Protein AF-A0A059WRP3-F1 (afdb_monomer_lite)

Radius of gyration: 29.15 Å; chains: 1; bounding box: 61×59×88 Å

pLDDT: mean 81.6, std 20.91, range [37.94, 98.69]

Foldseek 3Di:
DPDDDDDDDDDDDDDDDDDDDPPPPPPPPPPPPPPPVPPPPCPVPPPPPPPPCPVDDPPDDPDPVPDDPDDDDDPVLDQDDDDLQFLLQLRQLHQVVPPHRSAPDDQDAPVVVVVDDPVVVNSGGPQSVVCVVVVHRVSPSSVVSNVRRDNPDDRPDGNNVVSRVCSRPDDDDD

Sequence (174 aa):
MEKLLKTMKPSLLMCLIACSPAATIFLIACGPSGLQKSKDNKTALAPAVKGHITMMEPSYKTKFEDLPLEGAVEPSKRLWSGDFWPMNKGNINRRWNISEDGFNSISPTKEELLLLTNEEVSRLAPSEKYDLLMGQYNYPLKKEVESRANPMAVNWEGIGNGWAAASINHDEPT

Secondary structure (DSSP, 8-state):
------------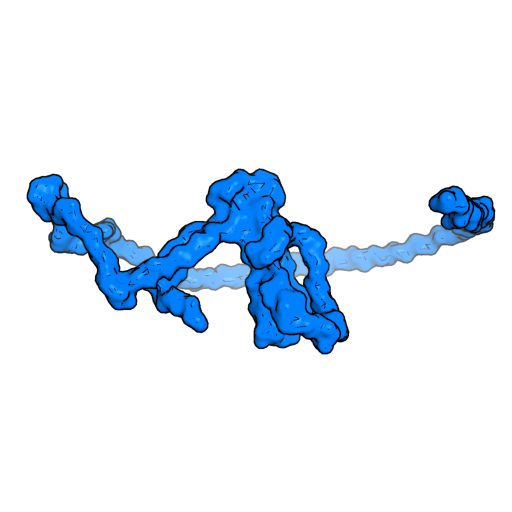-------------------------------------------S-TT---SGGGS-S-----GGGPPPP-----GGGTGGGS-TTTT--SSSPPPPPHHHHTT--HHHHHTS-HHHHHHHHTT-TT-HHHHHHHHH--TTS-TT-SSHHHHHHHHHHSPPP-

Structure (mmCIF, N/CA/C/O backbone):
data_AF-A0A059WRP3-F1
#
_entry.id   AF-A0A059WRP3-F1
#
loop_
_atom_site.group_PDB
_atom_site.id
_atom_site.type_symbol
_atom_site.label_atom_id
_atom_site.label_alt_id
_atom_site.label_comp_id
_atom_site.label_asym_id
_atom_site.label_entity_id
_atom_site.label_seq_id
_atom_site.pdbx_PDB_ins_code
_atom_site.Cartn_x
_atom_site.Cartn_y
_atom_site.Cartn_z
_atom_site.occupancy
_atom_site.B_iso_or_equiv
_atom_site.auth_seq_id
_atom_site.auth_comp_id
_atom_site.auth_asym_id
_atom_site.auth_atom_id
_atom_site.pdbx_PDB_model_num
ATOM 1 N N . MET A 1 1 ? -29.899 35.556 18.858 1.00 46.94 1 MET A N 1
ATOM 2 C CA . MET A 1 1 ? -29.754 34.256 19.549 1.00 46.94 1 MET A CA 1
ATOM 3 C C . MET A 1 1 ? -28.261 34.021 19.798 1.00 46.94 1 MET A C 1
ATOM 5 O O . MET A 1 1 ? -27.667 33.195 19.136 1.00 46.94 1 MET A O 1
ATOM 9 N N . GLU A 1 2 ? -27.483 34.794 20.552 1.00 45.88 2 GLU A N 1
ATOM 10 C CA . GLU A 1 2 ? -27.613 35.360 21.901 1.00 45.88 2 GLU A CA 1
ATOM 11 C C . GLU A 1 2 ? -28.342 34.486 22.926 1.00 45.88 2 GLU A C 1
ATOM 13 O O . GLU A 1 2 ? -29.558 34.332 22.854 1.00 45.88 2 GLU A O 1
ATOM 18 N N . LYS A 1 3 ? -27.549 34.038 23.915 1.00 49.81 3 LYS A N 1
ATOM 19 C CA . LYS A 1 3 ? -27.859 33.283 25.143 1.00 49.81 3 LYS A CA 1
ATOM 20 C C . LYS A 1 3 ? -27.894 31.758 24.998 1.00 49.81 3 LYS A C 1
ATOM 22 O O . LYS A 1 3 ? -28.949 31.208 24.730 1.00 49.81 3 LYS A O 1
ATOM 27 N N . LEU A 1 4 ? -26.760 31.102 25.300 1.00 47.00 4 LEU A N 1
ATOM 28 C CA . LEU A 1 4 ? -26.676 29.875 26.127 1.00 47.00 4 LEU A CA 1
ATOM 29 C C . LEU A 1 4 ? -25.218 29.384 26.298 1.00 47.00 4 LEU A C 1
ATOM 31 O O . LEU A 1 4 ? -24.850 28.293 25.892 1.00 47.00 4 LEU A O 1
ATOM 35 N N . LEU A 1 5 ? -24.376 30.187 26.951 1.00 43.34 5 LEU A N 1
ATOM 36 C CA . LEU A 1 5 ? -23.144 29.696 27.584 1.00 43.34 5 LEU A CA 1
ATOM 37 C C . LEU A 1 5 ? -23.051 30.332 28.969 1.00 43.34 5 LEU A C 1
ATOM 39 O O . LEU A 1 5 ? -22.463 31.390 29.178 1.00 43.34 5 LEU A O 1
ATOM 43 N N . LYS A 1 6 ? -23.748 29.700 29.915 1.00 52.97 6 LYS A N 1
ATOM 44 C CA . LYS A 1 6 ? -23.651 29.982 31.343 1.00 52.97 6 LYS A CA 1
ATOM 45 C C . LYS A 1 6 ? -22.909 28.827 32.014 1.00 52.97 6 LYS A C 1
ATOM 47 O O . LYS A 1 6 ? -23.396 27.706 32.053 1.00 52.97 6 LYS A O 1
ATOM 52 N N . THR A 1 7 ? -21.771 29.194 32.601 1.00 45.47 7 THR A N 1
ATOM 53 C CA . THR A 1 7 ? -21.291 28.760 33.923 1.00 45.47 7 THR A CA 1
ATOM 54 C C . THR A 1 7 ? -20.838 27.306 34.099 1.00 45.47 7 THR A C 1
ATOM 56 O O . THR A 1 7 ? -21.595 26.475 34.588 1.00 45.47 7 THR A O 1
ATOM 59 N N . MET A 1 8 ? -19.538 27.059 33.900 1.00 37.94 8 MET A N 1
ATOM 60 C CA . MET A 1 8 ? -18.789 26.098 34.721 1.00 37.94 8 MET A CA 1
ATOM 61 C C . MET A 1 8 ? -17.907 26.875 35.704 1.00 37.94 8 MET A C 1
ATOM 63 O O . MET A 1 8 ? -17.096 27.709 35.307 1.00 37.94 8 MET A O 1
ATOM 67 N N . LYS A 1 9 ? -18.127 26.642 37.002 1.00 49.09 9 LYS A N 1
ATOM 68 C CA . LYS A 1 9 ? -17.337 27.197 38.107 1.00 49.09 9 LYS A CA 1
ATOM 69 C C . LYS A 1 9 ? -16.044 26.390 38.301 1.00 49.09 9 LYS A C 1
ATOM 71 O O . LYS A 1 9 ? -16.122 25.163 38.315 1.00 49.09 9 LYS A O 1
ATOM 76 N N . PRO A 1 10 ? -14.907 27.046 38.580 1.00 64.25 10 PRO A N 1
ATOM 77 C CA . PRO A 1 10 ? -13.725 26.418 39.149 1.00 64.25 10 PRO A CA 1
ATOM 78 C C . PRO A 1 10 ? -13.839 26.459 40.679 1.00 64.25 10 PRO A C 1
ATOM 80 O O . PRO A 1 10 ? -13.998 27.529 41.265 1.00 64.25 10 PRO A O 1
ATOM 83 N N . SER A 1 11 ? -13.804 25.302 41.338 1.00 52.28 11 SER A N 1
ATOM 84 C CA . SER A 1 11 ? -13.819 25.238 42.804 1.00 52.28 11 SER A CA 1
ATOM 85 C C . SER A 1 11 ? -12.823 24.200 43.304 1.00 52.28 11 SER A C 1
ATOM 87 O O . SER A 1 1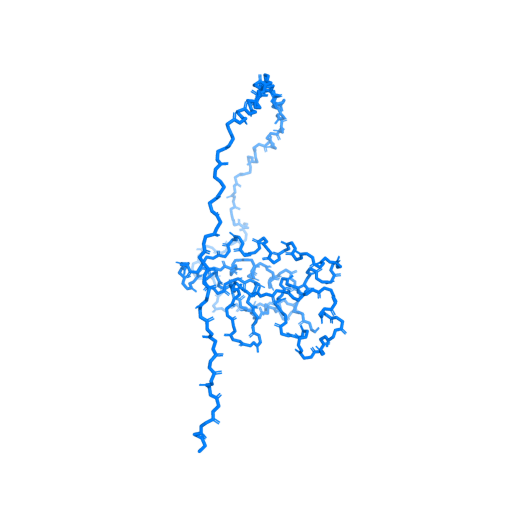1 ? -13.014 23.014 43.081 1.00 52.28 11 SER A O 1
ATOM 89 N N . LEU A 1 12 ? -11.824 24.731 44.009 1.00 49.19 12 LEU A N 1
ATOM 90 C CA . LEU A 1 12 ? -11.034 24.170 45.105 1.00 49.19 12 LEU A CA 1
ATOM 91 C C . LEU A 1 12 ? -10.229 22.879 44.853 1.00 49.19 12 LEU A C 1
ATOM 93 O O . LEU A 1 12 ? -10.773 21.822 44.578 1.00 49.19 12 LEU A O 1
ATOM 97 N N . LEU A 1 13 ? -8.893 22.923 44.869 1.00 45.31 13 LEU A N 1
ATOM 98 C CA . LEU A 1 13 ? -7.992 23.306 45.974 1.00 45.31 13 LEU A CA 1
ATOM 99 C C . LEU A 1 13 ? -7.927 22.226 47.069 1.00 45.31 13 LEU A C 1
ATOM 101 O O . LEU A 1 13 ? -8.894 21.984 47.779 1.00 45.31 13 LEU A O 1
ATOM 105 N N . MET A 1 14 ? -6.707 21.706 47.234 1.00 48.16 14 MET A N 1
ATOM 106 C CA . MET A 1 14 ? -6.165 21.013 48.406 1.00 48.16 14 MET A CA 1
ATOM 107 C C . MET A 1 14 ? -6.697 19.613 48.741 1.00 48.16 14 MET A C 1
ATOM 109 O O . MET A 1 14 ? -7.658 19.437 49.480 1.00 48.16 14 MET A O 1
ATOM 113 N N . CYS A 1 15 ? -5.882 18.613 48.399 1.00 42.91 15 CYS A N 1
ATOM 114 C CA . CYS A 1 15 ? -5.534 17.592 49.382 1.00 42.91 15 CYS A CA 1
ATOM 115 C C . CYS A 1 15 ? -4.018 17.358 49.356 1.00 42.91 15 CYS A C 1
ATOM 117 O O . CYS A 1 15 ? -3.474 16.670 48.496 1.00 42.91 15 CYS A O 1
ATOM 119 N N . LEU A 1 16 ? -3.348 18.024 50.297 1.00 45.84 16 LEU A N 1
ATOM 120 C CA . LEU A 1 16 ? -2.030 17.681 50.812 1.00 45.84 16 LEU A CA 1
ATOM 121 C C . LEU A 1 16 ? -2.142 16.340 51.552 1.00 45.84 16 LEU A C 1
ATOM 123 O O . LEU A 1 16 ? -2.780 16.280 52.598 1.00 45.84 16 LEU A O 1
ATOM 127 N N . ILE A 1 17 ? -1.489 15.297 51.044 1.00 55.53 17 ILE A N 1
ATOM 128 C CA . ILE A 1 17 ? -1.074 14.119 51.823 1.00 55.53 17 ILE A CA 1
ATOM 129 C C . ILE A 1 17 ? 0.379 13.872 51.392 1.00 55.53 17 ILE A C 1
ATOM 131 O O . ILE A 1 17 ? 0.637 13.408 50.289 1.00 55.53 17 ILE A O 1
ATOM 135 N N . ALA A 1 18 ? 1.366 14.488 52.042 1.00 44.56 18 ALA A N 1
ATOM 136 C CA . ALA A 1 18 ? 1.971 14.036 53.295 1.00 44.56 18 ALA A CA 1
ATOM 137 C C . ALA A 1 18 ? 2.471 12.580 53.221 1.00 44.56 18 ALA A C 1
ATOM 139 O O . ALA A 1 18 ? 1.767 11.639 53.557 1.00 44.56 18 ALA A O 1
ATOM 140 N N . CYS A 1 19 ? 3.725 12.453 52.783 1.00 43.84 19 CYS A N 1
ATOM 141 C CA . CYS A 1 19 ? 4.775 11.678 53.444 1.00 43.84 19 CYS A CA 1
ATOM 142 C C . CYS A 1 19 ? 4.423 10.250 53.914 1.00 43.84 19 CYS A C 1
ATOM 144 O O . CYS A 1 19 ? 3.900 10.049 55.007 1.00 43.84 19 CYS A O 1
ATOM 146 N N . SER A 1 20 ? 4.892 9.245 53.170 1.00 43.66 20 SER A N 1
ATOM 147 C CA . SER A 1 20 ? 5.445 8.050 53.812 1.00 43.66 20 SER A CA 1
ATOM 148 C C . SER A 1 20 ? 6.613 7.487 52.991 1.00 43.66 20 SER A C 1
ATOM 150 O O . SER A 1 20 ? 6.425 7.139 51.823 1.00 43.66 20 SER A O 1
ATOM 152 N N . PRO A 1 21 ? 7.830 7.422 53.561 1.00 53.97 21 PRO A N 1
ATOM 153 C CA . PRO A 1 21 ? 8.996 6.843 52.922 1.00 53.97 21 PRO A CA 1
ATOM 154 C C . PRO A 1 21 ? 9.034 5.348 53.245 1.00 53.97 21 PRO A C 1
ATOM 156 O O . PRO A 1 21 ? 9.684 4.915 54.190 1.00 53.97 21 PRO A O 1
ATOM 159 N N . ALA A 1 22 ? 8.338 4.540 52.454 1.00 51.72 22 ALA A N 1
ATOM 160 C CA . ALA A 1 22 ? 8.612 3.111 52.405 1.00 51.72 22 ALA A CA 1
ATOM 161 C C . ALA A 1 22 ? 9.398 2.847 51.126 1.00 51.72 22 ALA A C 1
ATOM 163 O O . ALA A 1 22 ? 8.850 2.527 50.074 1.00 51.72 22 ALA A O 1
ATOM 164 N N . ALA A 1 23 ? 10.709 3.052 51.238 1.00 53.16 23 ALA A N 1
ATOM 165 C CA . ALA A 1 23 ? 11.696 2.560 50.299 1.00 53.16 23 ALA A CA 1
ATOM 166 C C . ALA A 1 23 ? 11.584 1.029 50.229 1.00 53.16 23 ALA A C 1
ATOM 168 O O . ALA A 1 23 ? 12.287 0.299 50.926 1.00 53.16 23 ALA A O 1
ATOM 169 N N . THR A 1 24 ? 10.675 0.524 49.399 1.00 52.59 24 THR A N 1
ATOM 170 C CA . THR A 1 24 ? 10.724 -0.862 48.950 1.00 52.59 24 THR A CA 1
ATOM 171 C C . THR A 1 24 ? 11.844 -0.935 47.929 1.00 52.59 24 THR A C 1
ATOM 173 O O . THR A 1 24 ? 11.659 -0.713 46.735 1.00 52.59 24 THR A O 1
ATOM 176 N N . ILE A 1 25 ? 13.042 -1.189 48.448 1.00 55.19 25 ILE A N 1
ATOM 177 C CA . ILE A 1 25 ? 14.192 -1.660 47.691 1.00 55.19 25 ILE A CA 1
ATOM 178 C C . ILE A 1 25 ? 13.749 -2.975 47.043 1.00 55.19 25 ILE A C 1
ATOM 180 O O . ILE A 1 25 ? 13.839 -4.045 47.641 1.00 55.19 25 ILE A O 1
ATOM 184 N N . PHE A 1 26 ? 13.218 -2.896 45.824 1.00 45.44 26 PHE A N 1
ATOM 185 C CA . PHE A 1 26 ? 13.202 -4.046 44.940 1.00 45.44 26 PHE A CA 1
ATOM 186 C C . PHE A 1 26 ? 14.663 -4.299 44.592 1.00 45.44 26 PHE A C 1
ATOM 188 O O . PHE A 1 26 ? 15.265 -3.596 43.780 1.00 45.44 26 PHE A O 1
ATOM 195 N N . LEU A 1 27 ? 15.247 -5.276 45.283 1.00 47.56 27 LEU A N 1
ATOM 196 C CA . LEU A 1 27 ? 16.456 -5.950 44.851 1.00 47.56 27 LEU A CA 1
ATOM 197 C C . LEU A 1 27 ? 16.153 -6.521 43.466 1.00 47.56 27 LEU A C 1
ATOM 199 O O . LEU A 1 27 ? 15.639 -7.630 43.327 1.00 47.56 27 LEU A O 1
ATOM 203 N N . ILE A 1 28 ? 16.443 -5.731 42.434 1.00 52.50 28 ILE A N 1
ATOM 204 C CA . ILE A 1 28 ? 16.686 -6.244 41.098 1.00 52.50 28 ILE A CA 1
ATOM 205 C C . ILE A 1 28 ? 17.923 -7.110 41.272 1.00 52.50 28 ILE A C 1
ATOM 207 O O . ILE A 1 28 ? 19.056 -6.632 41.303 1.00 52.50 28 ILE A O 1
ATOM 211 N N . ALA A 1 29 ? 17.680 -8.398 41.494 1.00 50.62 29 ALA A N 1
ATOM 212 C CA . ALA A 1 29 ? 18.687 -9.409 41.326 1.00 50.62 29 ALA A CA 1
ATOM 213 C C . ALA A 1 29 ? 19.240 -9.217 39.911 1.00 50.62 29 ALA A C 1
ATOM 215 O O . ALA A 1 29 ? 18.560 -9.501 38.924 1.00 50.62 29 ALA A O 1
ATOM 216 N N . CYS A 1 30 ? 20.477 -8.725 39.820 1.00 53.34 30 CYS A N 1
ATOM 217 C CA . CYS A 1 30 ? 21.368 -9.059 38.722 1.00 53.34 30 CYS A CA 1
ATOM 218 C C . CYS A 1 30 ? 21.526 -10.581 38.749 1.00 53.34 30 CYS A C 1
ATOM 220 O O . CYS A 1 30 ? 22.499 -11.119 39.274 1.00 53.34 30 CYS A O 1
ATOM 222 N N . GLY A 1 31 ? 20.516 -11.286 38.236 1.00 53.88 31 GLY A N 1
ATOM 223 C CA . GLY A 1 31 ? 20.689 -12.652 37.794 1.00 53.88 31 GLY A CA 1
ATOM 224 C C . GLY A 1 31 ? 21.850 -12.631 36.807 1.00 53.88 31 GLY A C 1
ATOM 225 O O . GLY A 1 31 ? 21.932 -11.691 36.008 1.00 53.88 31 GLY A O 1
ATOM 226 N N . PRO A 1 32 ? 22.782 -13.594 36.885 1.00 58.12 32 PRO A N 1
ATOM 227 C CA . PRO A 1 32 ? 23.865 -13.661 35.928 1.00 58.12 32 PRO A CA 1
ATOM 228 C C . PRO A 1 32 ? 23.217 -13.629 34.554 1.00 58.12 32 PRO A C 1
ATOM 230 O O . PRO A 1 32 ? 22.374 -14.471 34.238 1.00 58.12 32 PRO A O 1
ATOM 233 N N . SER A 1 33 ? 23.568 -12.610 33.775 1.00 57.19 33 SER A N 1
ATOM 234 C CA . SER A 1 33 ? 23.337 -12.571 32.348 1.00 57.19 33 SER A CA 1
ATOM 235 C C . SER A 1 33 ? 24.032 -13.801 31.795 1.00 57.19 33 SER A C 1
ATOM 237 O O . SER A 1 33 ? 25.219 -13.786 31.463 1.00 57.19 33 SER A O 1
ATOM 239 N N . GLY A 1 34 ? 23.286 -14.903 31.787 1.00 50.09 34 GLY A N 1
ATOM 240 C CA . GLY A 1 34 ? 23.551 -16.064 30.987 1.00 50.09 34 GLY A CA 1
ATOM 241 C C . GLY A 1 34 ? 23.489 -15.554 29.569 1.00 50.09 34 GLY A C 1
ATOM 242 O O . GLY A 1 34 ? 22.442 -15.589 28.932 1.00 50.09 34 GLY A O 1
ATOM 243 N N . LEU A 1 35 ? 24.630 -15.050 29.102 1.00 48.22 35 LEU A N 1
ATOM 244 C CA . LEU A 1 35 ? 25.079 -15.220 27.742 1.00 48.22 35 LEU A CA 1
ATOM 245 C C . LEU A 1 35 ? 24.888 -16.707 27.460 1.00 48.22 35 LEU A C 1
ATOM 247 O O . LEU A 1 35 ? 25.793 -17.523 27.645 1.00 48.22 35 LEU A O 1
ATOM 251 N N . GLN A 1 36 ? 23.672 -17.078 27.056 1.00 50.12 36 GLN A N 1
ATOM 252 C CA . GLN A 1 36 ? 23.504 -18.192 26.162 1.00 50.12 36 GLN A CA 1
ATOM 253 C C . GLN A 1 36 ? 24.419 -17.812 25.017 1.00 50.12 36 GLN A C 1
ATOM 255 O O . GLN A 1 36 ? 24.125 -16.907 24.239 1.00 50.12 36 GLN A O 1
ATOM 260 N N . LYS A 1 37 ? 25.601 -18.433 25.005 1.00 48.75 37 LYS A N 1
ATOM 261 C CA . LYS A 1 37 ? 26.387 -18.569 23.800 1.00 48.75 37 LYS A CA 1
ATOM 262 C C . LYS A 1 37 ? 25.382 -19.124 22.812 1.00 48.75 37 LYS A C 1
ATOM 264 O O . LYS A 1 37 ? 25.043 -20.306 22.890 1.00 48.75 37 LYS A O 1
ATOM 269 N N . SER A 1 38 ? 24.824 -18.234 21.991 1.00 50.28 38 SER A N 1
ATOM 270 C CA . SER A 1 38 ? 24.206 -18.595 20.735 1.00 50.28 38 SER A CA 1
ATOM 271 C C . SER A 1 38 ? 25.208 -19.567 20.163 1.00 50.28 38 SER A C 1
ATOM 273 O O . SER A 1 38 ? 26.344 -19.179 19.889 1.00 50.28 38 SER A O 1
ATOM 275 N N . LYS A 1 39 ? 24.861 -20.859 20.160 1.00 53.84 39 LYS A N 1
ATOM 276 C CA . LYS A 1 39 ? 25.627 -21.816 19.385 1.00 53.84 39 LYS A CA 1
ATOM 277 C C . LYS A 1 39 ? 25.664 -21.154 18.035 1.00 53.84 39 LYS A C 1
ATOM 279 O O . LYS A 1 39 ? 24.597 -20.884 17.486 1.00 53.84 39 LYS A O 1
ATOM 284 N N . ASP A 1 40 ? 26.862 -20.795 17.598 1.00 52.81 40 ASP A N 1
ATOM 285 C CA . ASP A 1 40 ? 27.109 -20.405 16.236 1.00 52.81 40 ASP A CA 1
ATOM 286 C C . ASP A 1 40 ? 26.536 -21.557 15.421 1.00 52.81 40 ASP A C 1
ATOM 288 O O . ASP A 1 40 ? 27.182 -22.586 15.204 1.00 52.81 40 ASP A O 1
ATOM 292 N N . ASN A 1 41 ? 25.268 -21.424 15.031 1.00 54.09 41 ASN A N 1
ATOM 293 C CA . ASN A 1 41 ? 24.759 -22.057 13.855 1.00 54.09 41 ASN A CA 1
ATOM 294 C C . ASN A 1 41 ? 25.650 -21.411 12.809 1.00 54.09 41 ASN A C 1
ATOM 296 O O . ASN A 1 41 ? 25.355 -20.354 12.257 1.00 54.09 41 ASN A O 1
ATOM 300 N N . LYS A 1 42 ? 26.780 -22.078 12.563 1.00 52.47 42 LYS A N 1
ATOM 301 C CA . LYS A 1 42 ? 27.300 -22.301 11.233 1.00 52.47 42 LYS A CA 1
ATOM 302 C C . LYS A 1 42 ? 26.131 -22.885 10.446 1.00 52.47 42 LYS A C 1
ATOM 304 O O . LYS A 1 42 ? 26.112 -24.066 10.121 1.00 52.47 42 LYS A O 1
ATOM 309 N N . THR A 1 43 ? 25.127 -22.047 10.182 1.00 53.22 43 THR A N 1
ATOM 310 C CA . THR A 1 43 ? 24.391 -22.042 8.943 1.00 53.22 43 THR A CA 1
ATOM 311 C C . THR A 1 43 ? 25.515 -22.136 7.952 1.00 53.22 43 THR A C 1
ATOM 313 O O . THR A 1 43 ? 26.320 -21.206 7.843 1.00 53.22 43 THR A O 1
ATOM 316 N N . ALA A 1 44 ? 25.704 -23.343 7.422 1.00 54.69 44 ALA A N 1
ATOM 317 C CA . ALA A 1 44 ? 26.618 -23.571 6.338 1.00 54.69 44 ALA A CA 1
ATOM 318 C C . ALA A 1 44 ? 26.324 -22.423 5.384 1.00 54.69 44 ALA A C 1
ATOM 320 O O . ALA A 1 44 ? 25.197 -22.327 4.890 1.00 54.69 44 ALA A O 1
ATOM 321 N N . LEU A 1 45 ? 27.269 -21.480 5.260 1.00 53.81 45 LEU A N 1
ATOM 322 C CA . LEU A 1 45 ? 27.224 -20.537 4.163 1.00 53.81 45 LEU A CA 1
ATOM 323 C C . LEU A 1 45 ? 27.032 -21.457 2.976 1.00 53.81 45 LEU A C 1
ATOM 325 O O . LEU A 1 45 ? 27.891 -22.313 2.729 1.00 53.81 45 LEU A O 1
ATOM 329 N N . ALA A 1 46 ? 25.853 -21.367 2.355 1.00 60.94 46 ALA A N 1
ATOM 330 C CA . ALA A 1 46 ? 25.582 -22.079 1.130 1.00 60.94 46 ALA A CA 1
ATOM 331 C C . ALA A 1 46 ? 26.838 -21.892 0.272 1.00 60.94 46 ALA A C 1
ATOM 333 O O . ALA A 1 46 ? 27.358 -20.766 0.245 1.00 60.94 46 ALA A O 1
ATOM 334 N N . PRO A 1 47 ? 27.406 -22.984 -0.274 1.00 63.03 47 PRO A N 1
ATOM 335 C CA . PRO A 1 47 ? 28.694 -22.944 -0.947 1.00 63.03 47 PRO A CA 1
ATOM 336 C C . PRO A 1 47 ? 28.702 -21.716 -1.837 1.00 63.03 47 PRO A C 1
ATOM 338 O O . PRO A 1 47 ? 27.767 -21.551 -2.621 1.00 63.03 47 PRO A O 1
ATOM 341 N N . ALA A 1 48 ? 29.680 -20.827 -1.611 1.00 54.09 48 ALA A N 1
ATOM 342 C CA . ALA A 1 48 ? 29.809 -19.581 -2.348 1.00 54.09 48 ALA A CA 1
ATOM 343 C C . ALA A 1 48 ? 29.526 -19.911 -3.807 1.00 54.09 48 ALA A C 1
ATOM 345 O O . ALA A 1 48 ? 30.246 -20.732 -4.384 1.00 54.09 48 ALA A O 1
ATOM 346 N N . VAL A 1 49 ? 28.414 -19.390 -4.335 1.00 60.94 49 VAL A N 1
ATOM 347 C CA . VAL A 1 49 ? 27.986 -19.671 -5.699 1.00 60.94 49 VAL A CA 1
ATOM 348 C C . VAL A 1 49 ? 29.085 -19.095 -6.570 1.00 60.94 49 VAL A C 1
ATOM 350 O O . VAL A 1 49 ? 29.106 -17.916 -6.896 1.00 60.94 49 VAL A O 1
ATOM 353 N N . LYS A 1 50 ? 30.061 -19.938 -6.907 1.00 54.12 50 LYS A N 1
ATOM 354 C CA . LYS A 1 50 ? 31.183 -19.643 -7.793 1.00 54.12 50 LYS A CA 1
ATOM 355 C C . LYS A 1 50 ? 30.697 -19.708 -9.242 1.00 54.12 50 LYS A C 1
ATOM 357 O O . LYS A 1 50 ? 31.418 -20.141 -10.131 1.00 54.12 50 LYS A O 1
ATOM 362 N N . GLY A 1 51 ? 29.440 -19.323 -9.455 1.00 55.44 51 GLY A N 1
ATOM 363 C CA . GLY A 1 51 ? 28.908 -18.971 -10.748 1.00 55.44 51 GLY A CA 1
ATOM 364 C C . GLY A 1 51 ? 29.375 -17.555 -11.004 1.00 55.44 51 GLY A C 1
ATOM 365 O O . GLY A 1 51 ? 28.975 -16.626 -10.308 1.00 55.44 51 GLY A O 1
ATOM 366 N N . HIS A 1 52 ? 30.270 -17.401 -11.970 1.00 53.91 52 HIS A N 1
ATOM 367 C CA . HIS A 1 52 ? 30.459 -16.122 -12.628 1.00 53.91 52 HIS A CA 1
ATOM 368 C C . HIS A 1 52 ? 29.054 -15.650 -13.013 1.00 53.91 52 HIS A C 1
ATOM 370 O O . HIS A 1 52 ? 28.378 -16.349 -13.766 1.00 53.91 52 HIS A O 1
ATOM 376 N N . ILE A 1 53 ? 28.563 -14.561 -12.414 1.00 55.81 53 ILE A N 1
ATOM 377 C CA . ILE A 1 53 ? 27.276 -13.996 -12.803 1.00 55.81 53 ILE A CA 1
ATOM 378 C C . ILE A 1 53 ? 27.506 -13.415 -14.201 1.00 55.81 53 ILE A C 1
ATOM 380 O O . ILE A 1 53 ? 27.782 -12.230 -14.361 1.00 55.81 53 ILE A O 1
ATOM 384 N N . THR A 1 54 ? 27.464 -14.256 -15.232 1.00 58.91 54 THR A N 1
ATOM 385 C CA . THR A 1 54 ? 27.203 -13.813 -16.595 1.00 58.91 54 THR A CA 1
ATOM 386 C C . THR A 1 54 ? 25.770 -13.310 -16.558 1.00 58.91 54 THR A C 1
ATOM 388 O O . THR A 1 54 ? 24.832 -14.062 -16.788 1.00 58.91 54 THR A O 1
ATOM 391 N N . MET A 1 55 ? 25.606 -12.049 -16.144 1.00 59.84 55 MET A N 1
ATOM 392 C CA . MET A 1 55 ? 24.327 -11.364 -15.909 1.00 59.84 55 MET A CA 1
ATOM 393 C C . MET A 1 55 ? 23.445 -11.263 -17.161 1.00 59.84 55 MET A C 1
ATOM 395 O O . MET A 1 55 ? 22.383 -10.652 -17.112 1.00 59.84 55 MET A O 1
ATOM 399 N N . MET A 1 56 ? 23.872 -11.828 -18.287 1.00 72.38 56 MET A N 1
ATOM 400 C CA . MET A 1 56 ? 23.159 -11.778 -19.548 1.00 72.38 56 MET A CA 1
ATOM 401 C C . MET A 1 56 ? 23.190 -13.163 -20.187 1.00 72.38 56 MET A C 1
ATOM 403 O O . MET A 1 56 ? 24.249 -13.786 -20.286 1.00 72.38 56 MET A O 1
ATOM 407 N N . GLU A 1 57 ? 22.012 -13.629 -20.600 1.00 80.62 57 GLU A N 1
ATOM 408 C CA . GLU A 1 57 ? 21.844 -14.796 -21.466 1.00 80.62 57 GLU A CA 1
ATOM 409 C C . GLU A 1 57 ? 22.829 -14.712 -22.647 1.00 80.62 57 GLU A C 1
ATOM 411 O O . GLU A 1 57 ? 22.992 -13.628 -23.217 1.00 80.62 57 GLU A O 1
ATOM 416 N N . PRO A 1 58 ? 23.468 -15.818 -23.074 1.00 82.38 58 PRO A N 1
ATOM 417 C CA . PRO A 1 58 ? 24.385 -15.810 -24.219 1.00 82.38 58 PRO A CA 1
ATOM 418 C C . PRO A 1 58 ? 23.771 -15.246 -25.511 1.00 82.38 58 PRO A C 1
ATOM 420 O O . PRO A 1 58 ? 24.494 -14.825 -26.410 1.00 82.38 58 PRO A O 1
ATOM 423 N N . SER A 1 59 ? 22.440 -15.231 -25.613 1.00 84.00 59 SER A N 1
ATOM 424 C CA . SER A 1 59 ? 21.685 -14.665 -26.732 1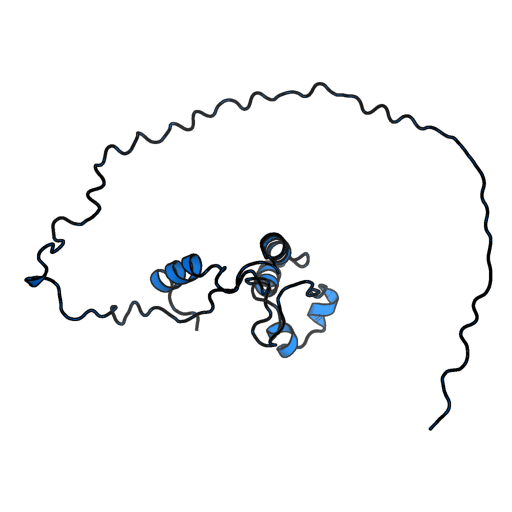.00 84.00 59 SER A CA 1
ATOM 425 C C . SER A 1 59 ? 21.500 -13.143 -26.676 1.00 84.00 59 SER A C 1
ATOM 427 O O . SER A 1 59 ? 20.875 -12.583 -27.580 1.00 84.00 59 SER A O 1
ATOM 429 N N . TYR A 1 60 ? 21.997 -12.464 -25.640 1.00 88.50 60 TYR A N 1
ATOM 430 C CA . TYR A 1 60 ? 21.846 -11.021 -25.487 1.00 88.50 60 TYR A CA 1
ATOM 431 C C . TYR A 1 60 ? 22.578 -10.264 -26.603 1.00 88.50 60 TYR A C 1
ATOM 433 O O . TYR A 1 60 ? 23.769 -10.469 -26.852 1.00 88.50 60 TYR A O 1
ATOM 441 N N . LYS A 1 61 ? 21.862 -9.374 -27.294 1.00 92.94 61 LYS A N 1
ATOM 442 C CA . LYS A 1 61 ? 22.419 -8.555 -28.375 1.00 92.94 61 LYS A CA 1
ATOM 443 C C . LYS A 1 61 ? 23.207 -7.391 -27.778 1.00 92.94 61 LYS A C 1
ATOM 445 O O . LYS A 1 61 ? 22.654 -6.565 -27.063 1.00 92.94 61 LYS A O 1
ATOM 450 N N . THR A 1 62 ? 24.506 -7.334 -28.061 1.00 91.69 62 THR A N 1
ATOM 451 C CA . THR A 1 62 ? 25.405 -6.281 -27.551 1.00 91.69 62 THR A CA 1
ATOM 452 C C . THR A 1 62 ? 25.702 -5.191 -28.575 1.00 91.69 62 THR A C 1
ATOM 454 O O . THR A 1 62 ? 26.140 -4.104 -28.202 1.00 91.69 62 THR A O 1
ATOM 457 N N . LYS A 1 63 ? 25.469 -5.458 -29.864 1.00 95.12 63 LYS A N 1
ATOM 458 C CA . LYS A 1 63 ? 25.625 -4.467 -30.926 1.00 95.12 63 LYS A CA 1
ATOM 459 C C . LYS A 1 63 ? 24.382 -3.593 -30.997 1.00 95.12 63 LYS A C 1
ATOM 461 O O . LYS A 1 63 ? 23.272 -4.109 -31.069 1.00 95.12 63 LYS A O 1
ATOM 466 N N . PHE A 1 64 ? 24.582 -2.278 -31.013 1.00 96.25 64 PHE A N 1
ATOM 467 C CA . PHE A 1 64 ? 23.493 -1.301 -31.065 1.00 96.25 64 PHE A CA 1
ATOM 468 C C . PHE A 1 64 ? 22.580 -1.501 -32.286 1.00 96.25 64 PHE A C 1
ATOM 470 O O . PHE A 1 64 ? 21.364 -1.427 -32.158 1.00 96.25 64 PHE A O 1
ATOM 477 N N . GLU A 1 65 ? 23.165 -1.828 -33.443 1.00 97.75 65 GLU A N 1
ATOM 478 C CA . GLU A 1 65 ? 22.451 -2.110 -34.699 1.00 97.75 65 GLU A CA 1
ATOM 479 C C . GLU A 1 65 ? 21.547 -3.355 -34.661 1.00 97.75 65 GLU A C 1
ATOM 481 O O . GLU A 1 65 ? 20.640 -3.464 -35.480 1.00 97.75 65 GLU A O 1
ATOM 486 N N . ASP A 1 66 ? 21.761 -4.261 -33.700 1.00 96.50 66 ASP A N 1
ATOM 487 C CA . ASP A 1 66 ? 20.978 -5.492 -33.536 1.00 96.50 66 ASP A CA 1
ATOM 488 C C . ASP A 1 66 ? 19.829 -5.342 -32.516 1.00 96.50 66 ASP A C 1
ATOM 490 O O . ASP A 1 66 ? 19.085 -6.301 -32.285 1.00 96.50 66 ASP A O 1
ATOM 494 N N . LEU A 1 67 ? 19.698 -4.188 -31.846 1.00 95.56 67 LEU A N 1
ATOM 495 C CA . LEU A 1 67 ? 18.652 -3.969 -30.844 1.00 95.56 67 LEU A CA 1
ATOM 496 C C . LEU A 1 67 ? 17.287 -3.745 -31.517 1.00 95.56 67 LEU A C 1
ATOM 498 O O . LEU A 1 67 ? 17.203 -3.020 -32.511 1.00 95.56 67 LEU A O 1
ATOM 502 N N . PRO A 1 68 ? 16.197 -4.321 -30.978 1.00 95.69 68 PRO A N 1
ATOM 503 C CA . PRO A 1 68 ? 14.865 -4.066 -31.507 1.00 95.69 68 PRO A CA 1
ATOM 504 C C . PRO A 1 68 ? 14.488 -2.592 -31.302 1.00 95.69 68 PRO A C 1
ATOM 506 O O . PRO A 1 68 ? 14.767 -2.004 -30.257 1.00 95.69 68 PRO A O 1
ATOM 509 N N . LEU A 1 69 ? 13.835 -1.997 -32.301 1.00 97.38 69 LEU A N 1
ATOM 510 C CA . LEU A 1 69 ? 13.386 -0.598 -32.252 1.00 97.38 69 LEU A CA 1
ATOM 511 C C . LEU A 1 69 ? 12.074 -0.414 -31.477 1.00 97.38 69 LEU A C 1
ATOM 513 O O . LEU A 1 69 ? 11.671 0.711 -31.194 1.00 97.38 69 LEU A O 1
ATOM 517 N N . GLU A 1 70 ? 11.417 -1.517 -31.131 1.00 97.19 70 GLU A N 1
ATOM 518 C CA . GLU A 1 70 ? 10.168 -1.550 -30.385 1.00 97.19 70 GLU A CA 1
ATOM 519 C C . GLU A 1 70 ? 10.141 -2.748 -29.435 1.00 97.19 70 GLU A C 1
ATOM 521 O O . GLU A 1 70 ? 10.819 -3.756 -29.639 1.00 97.19 70 GLU A O 1
ATOM 526 N N . GLY A 1 71 ? 9.349 -2.629 -28.377 1.00 92.38 71 GLY A N 1
ATOM 527 C CA . GLY A 1 71 ? 9.119 -3.691 -27.414 1.00 92.38 71 GLY A CA 1
ATOM 528 C C . GLY A 1 71 ? 7.713 -3.566 -26.857 1.00 92.38 71 GLY A C 1
ATOM 529 O O . GLY A 1 71 ? 7.232 -2.463 -26.599 1.00 92.38 71 GLY A O 1
ATOM 530 N N . ALA A 1 72 ? 7.055 -4.702 -26.677 1.00 92.94 72 ALA A N 1
ATOM 531 C CA . ALA A 1 72 ? 5.747 -4.778 -26.054 1.00 92.94 72 ALA A CA 1
ATOM 532 C C . ALA A 1 72 ? 5.781 -5.828 -24.947 1.00 92.94 72 ALA A C 1
ATOM 534 O O . ALA A 1 72 ? 6.504 -6.821 -25.031 1.00 92.94 72 ALA A O 1
ATOM 535 N N . VAL A 1 73 ? 4.988 -5.599 -23.905 1.00 90.44 73 VAL A N 1
ATOM 536 C CA . VAL A 1 73 ? 4.708 -6.632 -22.910 1.00 90.44 73 VAL A CA 1
ATOM 537 C C . VAL A 1 73 ? 3.655 -7.568 -23.495 1.00 90.44 73 VAL A C 1
ATOM 539 O O . VAL A 1 73 ? 2.699 -7.111 -24.123 1.00 90.44 73 VAL A O 1
ATOM 542 N N . GLU A 1 74 ? 3.832 -8.872 -23.289 1.00 90.44 74 GLU A N 1
ATOM 543 C CA . GLU A 1 74 ? 2.851 -9.888 -23.677 1.00 90.44 74 GLU A CA 1
ATOM 544 C C . GLU A 1 74 ? 1.441 -9.500 -23.189 1.00 90.44 74 GLU A C 1
ATOM 546 O O . GLU A 1 74 ? 1.285 -9.163 -22.011 1.00 90.44 74 GLU A O 1
ATOM 551 N N . PRO A 1 75 ? 0.388 -9.568 -24.030 1.00 86.25 75 PRO A N 1
ATOM 552 C CA . PRO A 1 75 ? -0.964 -9.167 -23.630 1.00 86.25 75 PRO A CA 1
ATOM 553 C C . PRO A 1 75 ? -1.521 -9.936 -22.426 1.00 86.25 75 PRO A C 1
ATOM 555 O O . PRO A 1 75 ? -2.385 -9.418 -21.724 1.00 86.25 75 PRO A O 1
ATOM 558 N N . SER A 1 76 ? -1.036 -11.157 -22.193 1.00 85.25 76 SER A N 1
ATOM 559 C CA . SER A 1 76 ? -1.375 -11.993 -21.037 1.00 85.25 76 SER A CA 1
ATOM 560 C C . SER A 1 76 ? -0.626 -11.616 -19.754 1.00 85.25 76 SER A C 1
ATOM 562 O O . SER A 1 76 ? -0.959 -12.131 -18.696 1.00 85.25 76 SER A O 1
ATOM 564 N N . LYS A 1 77 ? 0.372 -10.726 -19.829 1.00 84.00 77 LYS A N 1
ATOM 565 C CA . LYS A 1 77 ? 1.188 -10.242 -18.703 1.00 84.00 77 LYS A CA 1
ATOM 566 C C . LYS A 1 77 ? 1.030 -8.738 -18.506 1.00 84.00 77 LYS A C 1
ATOM 568 O O . LYS A 1 77 ? 2.010 -8.020 -18.304 1.00 84.00 77 LYS A O 1
ATOM 573 N N . ARG A 1 78 ? -0.196 -8.231 -18.640 1.00 85.50 78 ARG A N 1
ATOM 574 C CA . ARG A 1 78 ? -0.459 -6.805 -18.433 1.00 85.50 78 ARG A CA 1
ATOM 575 C C . ARG A 1 78 ? -0.092 -6.424 -17.006 1.00 85.50 78 ARG A C 1
ATOM 577 O O . ARG A 1 78 ? -0.684 -6.913 -16.053 1.00 85.50 78 ARG A O 1
ATOM 584 N N . LEU A 1 79 ? 0.878 -5.524 -16.899 1.00 94.38 79 LEU A N 1
ATOM 585 C CA . LEU A 1 79 ? 1.188 -4.856 -15.648 1.00 94.38 79 LEU A CA 1
ATOM 586 C C . LEU A 1 79 ? 0.001 -3.958 -15.299 1.00 94.38 79 LEU A C 1
ATOM 588 O O . LEU A 1 79 ? -0.446 -3.173 -16.140 1.00 94.38 79 LEU A O 1
ATOM 592 N N . TRP A 1 80 ? -0.498 -4.061 -14.076 1.00 95.62 80 TRP A N 1
ATOM 593 C CA . TRP A 1 80 ? -1.581 -3.212 -13.593 1.00 95.62 80 TRP A CA 1
ATOM 594 C C . TRP A 1 80 ? -1.038 -1.973 -12.888 1.00 95.62 80 TRP A C 1
ATOM 596 O O . TRP A 1 80 ? 0.010 -2.019 -12.243 1.00 95.62 80 TRP A O 1
ATOM 606 N N . SER A 1 81 ? -1.749 -0.851 -13.026 1.00 95.50 81 SER A N 1
ATOM 607 C CA . SER A 1 81 ? -1.397 0.426 -12.398 1.00 95.50 81 SER A CA 1
ATOM 608 C C . SER A 1 81 ? -1.722 0.427 -10.905 1.00 95.50 81 SER A C 1
ATOM 610 O O . SER A 1 81 ? -2.755 -0.098 -10.502 1.00 95.50 81 SER A O 1
ATOM 612 N N . GLY A 1 82 ? -0.903 1.078 -10.082 1.00 94.81 82 GLY A N 1
ATOM 613 C CA . GLY A 1 82 ? -1.176 1.224 -8.653 1.00 94.81 82 GLY A CA 1
ATOM 614 C C . GLY A 1 82 ? -0.494 2.441 -8.039 1.00 94.81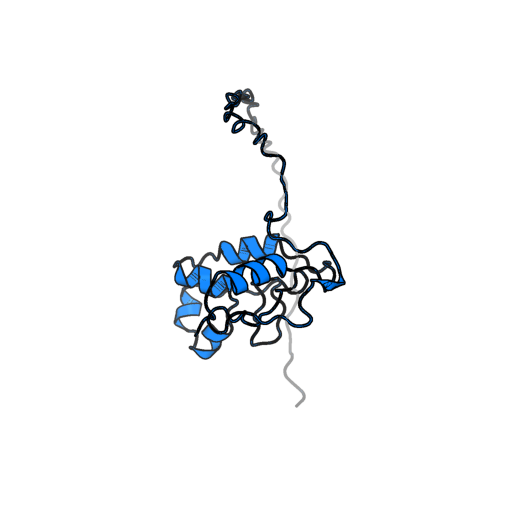 82 GLY A C 1
ATOM 615 O O . GLY A 1 82 ? 0.256 3.156 -8.703 1.00 94.81 82 GLY A O 1
ATOM 616 N N . ASP A 1 83 ? -0.781 2.679 -6.759 1.00 95.62 83 ASP A N 1
ATOM 617 C CA . ASP A 1 83 ? -0.079 3.678 -5.950 1.00 95.62 83 ASP A CA 1
ATOM 618 C C . ASP A 1 83 ? 1.258 3.088 -5.454 1.00 95.62 83 ASP A C 1
ATOM 620 O O . ASP A 1 83 ? 1.386 1.885 -5.217 1.00 95.62 83 ASP A O 1
ATOM 624 N N . PHE A 1 84 ? 2.261 3.943 -5.272 1.00 97.19 84 PHE A N 1
ATOM 625 C CA . PHE A 1 84 ? 3.538 3.580 -4.659 1.00 97.19 84 PHE A CA 1
ATOM 626 C C . PHE A 1 84 ? 3.480 3.629 -3.122 1.00 97.19 84 PHE A C 1
ATOM 628 O O . PHE A 1 84 ? 4.470 3.294 -2.472 1.00 97.19 84 PHE A O 1
ATOM 635 N N . TRP A 1 85 ? 2.331 4.029 -2.557 1.00 97.69 85 TRP A N 1
ATOM 636 C CA . TRP A 1 85 ? 2.025 4.079 -1.122 1.00 97.69 85 TRP A CA 1
ATOM 637 C C . TRP A 1 85 ? 3.064 4.888 -0.333 1.00 97.69 85 TRP A C 1
ATOM 639 O O . TRP A 1 85 ? 3.892 4.321 0.388 1.00 97.69 85 TRP A O 1
ATOM 649 N N . PRO A 1 86 ? 3.039 6.226 -0.469 1.00 97.69 86 PRO A N 1
ATOM 650 C CA . PRO A 1 86 ? 4.058 7.096 0.099 1.00 97.69 86 PRO A CA 1
ATOM 651 C C . PRO A 1 86 ? 4.202 6.947 1.618 1.00 97.69 86 PRO A C 1
ATOM 653 O O . PRO A 1 86 ? 3.221 6.974 2.371 1.00 97.69 86 PRO A O 1
ATOM 656 N N . MET A 1 87 ? 5.451 6.874 2.081 1.00 98.19 87 MET A N 1
ATOM 657 C CA . MET A 1 87 ? 5.801 6.765 3.503 1.00 98.19 87 MET A CA 1
ATOM 658 C C . MET A 1 87 ? 5.313 7.972 4.303 1.00 98.19 87 MET A C 1
ATOM 660 O O . MET A 1 87 ? 4.845 7.816 5.431 1.00 98.19 87 MET A O 1
ATOM 664 N N . ASN A 1 88 ? 5.353 9.157 3.690 1.00 97.88 88 ASN A N 1
ATOM 665 C CA . ASN A 1 88 ? 4.907 10.412 4.288 1.00 97.88 88 ASN A CA 1
ATOM 666 C C . ASN A 1 88 ? 3.390 10.632 4.259 1.00 97.88 88 ASN A C 1
ATOM 668 O O . ASN A 1 88 ? 2.939 11.717 4.606 1.00 97.88 88 ASN A O 1
ATOM 672 N N . LYS A 1 89 ? 2.608 9.620 3.867 1.00 97.75 89 LYS A N 1
ATOM 673 C CA . LYS A 1 89 ? 1.141 9.604 3.998 1.00 97.75 89 LYS A CA 1
ATOM 674 C C . LYS A 1 89 ? 0.632 8.388 4.769 1.00 97.75 89 LYS A C 1
ATOM 676 O O . LYS A 1 89 ? -0.531 8.016 4.634 1.00 97.75 89 LYS A O 1
ATOM 681 N N . GLY A 1 90 ? 1.498 7.735 5.543 1.00 97.69 90 GLY A N 1
ATOM 682 C CA . GLY A 1 90 ? 1.134 6.553 6.325 1.00 97.69 90 GLY A CA 1
ATOM 683 C C . GLY A 1 90 ? 1.223 5.230 5.558 1.00 97.69 90 GLY A C 1
ATOM 684 O O . GLY A 1 90 ? 0.747 4.220 6.068 1.00 97.69 90 GLY A O 1
ATOM 685 N N . ASN A 1 91 ? 1.832 5.194 4.362 1.00 97.88 91 ASN A N 1
ATOM 686 C CA . ASN A 1 91 ? 1.979 3.967 3.565 1.00 97.88 91 ASN A CA 1
ATOM 687 C C . ASN A 1 91 ? 0.599 3.284 3.354 1.00 97.88 91 ASN A C 1
ATOM 689 O O . ASN A 1 91 ? -0.394 3.977 3.119 1.00 97.88 91 ASN A O 1
ATOM 693 N N . ILE A 1 92 ? 0.485 1.957 3.469 1.00 98.00 92 ILE A N 1
ATOM 694 C CA . ILE A 1 92 ? -0.787 1.222 3.342 1.00 98.00 92 ILE A CA 1
ATOM 695 C C . ILE A 1 92 ? -1.778 1.436 4.508 1.00 98.00 92 ILE A C 1
ATOM 697 O O . ILE A 1 92 ? -2.851 0.835 4.495 1.00 98.00 92 ILE A O 1
ATOM 701 N N . ASN A 1 93 ? -1.473 2.293 5.495 1.00 98.25 93 ASN A N 1
ATOM 702 C CA . ASN A 1 93 ? -2.469 2.783 6.464 1.00 98.25 93 ASN A CA 1
ATOM 703 C C . ASN A 1 93 ? -3.301 3.949 5.914 1.00 98.25 93 ASN A C 1
ATOM 705 O O . ASN A 1 93 ? -4.253 4.387 6.556 1.00 98.25 93 ASN A O 1
ATOM 709 N N . ARG A 1 94 ? -2.959 4.481 4.738 1.00 97.56 94 ARG A N 1
ATOM 710 C CA . ARG A 1 94 ? -3.714 5.562 4.107 1.00 97.56 94 ARG A CA 1
ATOM 711 C C . ARG A 1 94 ? -5.116 5.089 3.707 1.00 97.56 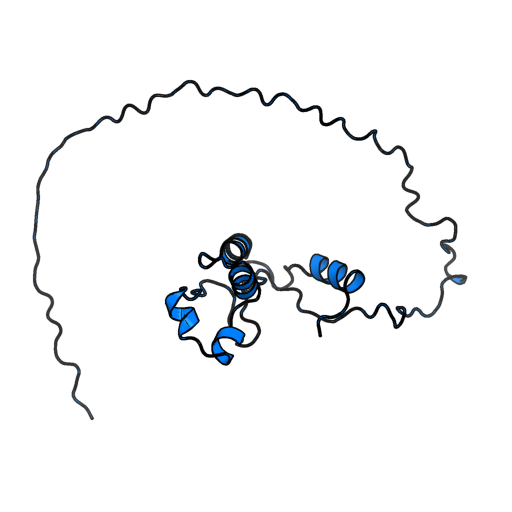94 ARG A C 1
ATOM 713 O O . ARG A 1 94 ? -5.267 4.134 2.940 1.00 97.56 94 ARG A O 1
ATOM 720 N N . ARG A 1 95 ? -6.149 5.813 4.149 1.00 96.94 95 ARG A N 1
ATOM 721 C CA . ARG A 1 95 ? -7.548 5.614 3.731 1.00 96.94 95 ARG A CA 1
ATOM 722 C C . ARG A 1 95 ? -7.774 6.268 2.366 1.00 96.94 95 ARG A C 1
ATOM 724 O O . ARG A 1 95 ? -8.268 7.388 2.241 1.00 96.94 95 ARG A O 1
ATOM 731 N N . TRP A 1 96 ? -7.313 5.571 1.327 1.00 95.00 96 TRP A N 1
ATOM 732 C CA . TRP A 1 96 ? -7.149 6.094 -0.036 1.00 95.00 96 TRP A CA 1
ATOM 733 C C . TRP A 1 96 ? -8.427 6.662 -0.672 1.00 95.00 96 TRP A C 1
ATOM 735 O O . TRP A 1 96 ? -8.335 7.523 -1.543 1.00 95.00 96 TRP A O 1
ATOM 745 N N . ASN A 1 97 ? -9.605 6.230 -0.227 1.00 94.44 97 ASN A N 1
ATOM 746 C CA . ASN A 1 97 ? -10.897 6.664 -0.755 1.00 94.44 97 ASN A CA 1
ATOM 747 C C . ASN A 1 97 ? -11.468 7.934 -0.095 1.00 94.44 97 ASN A C 1
ATOM 749 O O . ASN A 1 97 ? -12.501 8.417 -0.552 1.00 94.44 97 ASN A O 1
ATOM 753 N N . ILE A 1 98 ? -10.824 8.491 0.940 1.00 93.62 98 ILE A N 1
ATOM 754 C CA . ILE A 1 98 ? -11.301 9.703 1.641 1.00 93.62 98 ILE A CA 1
ATOM 755 C C . ILE A 1 98 ? -10.252 10.817 1.773 1.00 93.62 98 ILE A C 1
ATOM 757 O O . ILE A 1 98 ? -10.456 11.771 2.511 1.00 93.62 98 ILE A O 1
ATOM 761 N N . SER A 1 99 ? -9.153 10.753 1.014 1.00 87.81 99 SER A N 1
ATOM 762 C CA . SER A 1 99 ? -8.075 11.766 1.025 1.00 87.81 99 SER A CA 1
ATOM 763 C C . SER A 1 99 ? -7.471 12.062 2.410 1.00 87.81 99 SER A C 1
ATOM 765 O O . SER A 1 99 ? -6.880 13.122 2.602 1.00 87.81 99 SER A O 1
ATOM 767 N N . GLU A 1 100 ? -7.568 11.126 3.354 1.00 90.50 100 GLU A N 1
ATOM 768 C CA . GLU A 1 100 ? -6.937 11.230 4.671 1.00 90.50 100 GLU A CA 1
ATOM 769 C C . GLU A 1 100 ? -5.551 10.577 4.662 1.00 90.50 100 GLU A C 1
ATOM 771 O O . GLU A 1 100 ? -5.343 9.526 4.041 1.00 90.50 100 GLU A O 1
ATOM 776 N N . ASP A 1 101 ? -4.599 11.191 5.364 1.00 93.56 101 ASP A N 1
ATOM 777 C CA . ASP A 1 101 ? -3.302 10.575 5.631 1.00 93.56 101 ASP A CA 1
ATOM 778 C C . ASP A 1 101 ? -3.460 9.426 6.640 1.00 93.56 101 ASP A C 1
ATOM 780 O O . ASP A 1 101 ? -4.297 9.469 7.539 1.00 93.56 101 ASP A O 1
ATOM 784 N N . GLY A 1 102 ? -2.635 8.387 6.514 1.00 94.25 102 GLY A N 1
ATOM 785 C CA . GLY A 1 102 ? -2.699 7.180 7.348 1.00 94.25 102 GLY A CA 1
ATOM 786 C C . GLY A 1 102 ? -2.063 7.305 8.735 1.00 94.25 102 GLY A C 1
ATOM 787 O O . GLY A 1 102 ? -1.705 6.285 9.326 1.00 94.25 102 GLY A O 1
ATOM 788 N N . PHE A 1 103 ? -1.850 8.524 9.236 1.00 95.75 103 PHE A N 1
ATOM 789 C CA . PHE A 1 103 ? -1.247 8.765 10.549 1.00 95.75 103 PHE A CA 1
ATOM 790 C C . PHE A 1 103 ? -2.317 9.031 11.602 1.00 95.75 103 PHE A C 1
ATOM 792 O O . PHE A 1 103 ? -3.253 9.788 11.358 1.00 95.75 103 PHE A O 1
ATOM 799 N N . ASN A 1 104 ? -2.142 8.470 12.803 1.00 92.88 104 ASN A N 1
ATOM 800 C CA . ASN A 1 104 ? -3.028 8.686 13.955 1.00 92.88 104 ASN A CA 1
ATOM 801 C C . ASN A 1 104 ? -4.506 8.325 13.706 1.00 92.88 104 ASN A C 1
ATOM 803 O O . ASN A 1 104 ? -5.372 8.699 14.498 1.00 92.88 104 ASN A O 1
ATOM 807 N N . SER A 1 105 ? -4.815 7.592 12.633 1.00 93.31 105 SER A N 1
ATOM 808 C CA . SER A 1 105 ? -6.166 7.108 12.371 1.00 93.31 105 SER A CA 1
ATOM 809 C C . SER A 1 105 ? -6.566 6.117 13.463 1.00 93.31 105 SER A C 1
ATOM 811 O O . SER A 1 105 ? -5.830 5.168 13.765 1.00 93.31 105 SER A O 1
ATOM 813 N N . ILE A 1 106 ? -7.735 6.352 14.059 1.00 95.75 106 ILE A N 1
ATOM 814 C CA . ILE A 1 106 ? -8.321 5.457 15.054 1.00 95.75 106 ILE A CA 1
ATOM 815 C C . ILE A 1 106 ? -9.020 4.325 14.300 1.00 95.75 106 ILE A C 1
ATOM 817 O O . ILE A 1 106 ? -9.907 4.564 13.472 1.00 95.75 106 ILE A O 1
ATOM 821 N N . SER A 1 107 ? -8.579 3.100 14.570 1.00 97.75 107 SER A N 1
ATOM 822 C CA . SER A 1 107 ? -9.206 1.890 14.046 1.00 97.75 107 SER A CA 1
ATOM 823 C C . SER A 1 107 ? -10.391 1.501 14.936 1.00 97.75 107 SER A C 1
ATOM 825 O O . SER A 1 107 ? -10.253 1.564 16.161 1.00 97.75 107 SER A O 1
ATOM 827 N N . PRO A 1 108 ? -11.538 1.111 14.355 1.00 98.06 108 PRO A N 1
ATOM 828 C CA . PRO A 1 108 ? -12.749 0.837 15.121 1.00 98.06 108 PRO A CA 1
ATOM 829 C C . PRO A 1 108 ? -12.593 -0.407 16.004 1.00 98.06 108 PRO A C 1
ATOM 831 O O . PRO A 1 108 ? -11.915 -1.370 15.634 1.00 98.06 108 PRO A O 1
ATOM 834 N N . THR A 1 109 ? -13.239 -0.431 17.163 1.00 98.25 109 THR A N 1
ATOM 835 C CA . THR A 1 109 ? -13.335 -1.641 17.988 1.00 98.25 109 THR A CA 1
ATOM 836 C C . THR A 1 109 ? -14.203 -2.700 17.308 1.00 98.25 109 THR A C 1
ATOM 838 O O . THR A 1 109 ? -14.894 -2.446 16.320 1.00 98.25 109 THR A O 1
ATOM 841 N N . LYS A 1 110 ? -14.203 -3.921 17.852 1.00 98.12 110 LYS A N 1
ATOM 842 C CA . LYS A 1 110 ? -15.085 -4.988 17.367 1.00 98.12 110 LYS A CA 1
ATOM 843 C C . LYS A 1 110 ? -16.559 -4.588 17.460 1.00 98.12 110 LYS A C 1
ATOM 845 O O . LYS A 1 110 ? -17.329 -4.887 16.555 1.00 98.12 110 LYS A O 1
ATOM 850 N N . GLU A 1 111 ? -16.945 -3.926 18.543 1.00 98.19 111 GLU A N 1
ATOM 851 C CA . GLU A 1 111 ? -18.314 -3.474 18.779 1.00 98.19 111 GLU A CA 1
ATOM 852 C C . GLU A 1 111 ? -18.703 -2.362 17.801 1.00 98.19 111 GLU A C 1
ATOM 854 O O . GLU A 1 111 ? -19.796 -2.401 17.245 1.00 98.19 111 GLU A O 1
ATOM 859 N N . GLU A 1 112 ? -17.796 -1.418 17.534 1.00 98.31 112 GLU A N 1
ATOM 860 C CA . GLU A 1 112 ? -18.001 -0.350 16.549 1.00 98.31 112 GLU A CA 1
ATOM 861 C C . GLU A 1 112 ? -18.127 -0.908 15.128 1.00 98.31 112 GLU A C 1
ATOM 863 O O . GLU A 1 112 ? -19.015 -0.497 14.388 1.00 98.31 112 GLU A O 1
ATOM 868 N N . LEU A 1 113 ? -17.307 -1.900 14.762 1.00 97.56 113 LEU A N 1
ATOM 869 C CA . LEU A 1 113 ? -17.361 -2.560 13.452 1.00 97.56 113 LEU A CA 1
ATOM 870 C C . LEU A 1 113 ? -18.715 -3.193 13.144 1.00 97.56 113 LEU A C 1
ATOM 872 O O . LEU A 1 113 ? -19.146 -3.161 11.996 1.00 97.56 113 LEU A O 1
ATOM 876 N N . LEU A 1 114 ? -19.388 -3.758 14.150 1.00 96.94 114 LEU A N 1
ATOM 877 C CA . LEU A 1 114 ? -20.720 -4.349 13.983 1.00 96.94 114 LEU A CA 1
ATOM 878 C C . LEU A 1 114 ? -21.802 -3.300 13.700 1.00 96.94 114 LEU A C 1
ATOM 880 O O . LEU A 1 114 ? -22.887 -3.653 13.243 1.00 96.94 114 LEU A O 1
ATOM 884 N N . LEU A 1 115 ? -21.516 -2.031 13.992 1.00 98.25 115 LEU A N 1
ATOM 885 C CA . LEU A 1 115 ? -22.410 -0.901 13.767 1.00 98.25 115 LEU A CA 1
ATOM 886 C C . LEU A 1 115 ? -22.079 -0.140 12.477 1.00 98.25 115 LEU A C 1
ATOM 888 O O . LEU A 1 115 ? -22.893 0.677 12.049 1.00 98.25 115 LEU A O 1
ATOM 892 N N . LEU A 1 116 ? -20.919 -0.396 11.860 1.00 97.44 116 LEU A N 1
ATOM 893 C CA . LEU A 1 116 ? -20.520 0.281 10.631 1.00 97.44 116 LEU A CA 1
ATOM 894 C C . LEU A 1 116 ? -21.375 -0.159 9.442 1.00 97.44 116 LEU A C 1
ATOM 896 O O . LEU A 1 116 ? -21.649 -1.338 9.217 1.00 97.44 116 LEU A O 1
ATOM 900 N N . THR A 1 117 ? -21.727 0.814 8.615 1.00 98.19 117 THR A N 1
ATOM 901 C CA . THR A 1 117 ? -22.292 0.588 7.288 1.00 98.19 117 THR A CA 1
ATOM 902 C C . THR A 1 117 ? -21.227 0.059 6.322 1.00 98.19 117 THR A C 1
ATOM 904 O O . THR A 1 117 ? -20.026 0.272 6.499 1.00 98.19 117 THR A O 1
ATOM 907 N N . ASN A 1 118 ? -21.658 -0.576 5.227 1.00 96.81 118 ASN A N 1
ATOM 908 C CA . ASN A 1 118 ? -20.740 -1.015 4.166 1.00 96.81 118 ASN A CA 1
ATOM 909 C C . ASN A 1 118 ? -19.905 0.142 3.595 1.00 96.81 118 ASN A C 1
ATOM 911 O O . ASN A 1 118 ? -18.749 -0.052 3.219 1.00 96.81 118 ASN A O 1
ATOM 915 N N . GLU A 1 119 ? -20.475 1.348 3.544 1.00 96.88 119 GLU A N 1
ATOM 916 C CA . GLU A 1 119 ? -19.754 2.532 3.092 1.00 96.88 119 GLU A CA 1
ATOM 917 C C . GLU A 1 119 ? -18.631 2.905 4.068 1.00 96.88 119 GLU A C 1
ATOM 919 O O . GLU A 1 119 ? -17.507 3.150 3.638 1.00 96.88 119 GLU A O 1
ATOM 924 N N . GLU A 1 120 ? -18.874 2.868 5.375 1.00 96.94 120 GLU A N 1
ATOM 925 C CA . GLU A 1 120 ? -17.844 3.126 6.388 1.00 96.94 120 GLU A CA 1
ATOM 926 C C . GLU A 1 120 ? -16.764 2.040 6.404 1.00 96.94 120 GLU A C 1
ATOM 928 O O . GLU A 1 120 ? -15.578 2.362 6.448 1.00 96.94 120 GLU A O 1
ATOM 933 N N . VAL A 1 121 ? -17.137 0.766 6.252 1.00 97.25 121 VAL A N 1
ATOM 934 C CA . VAL A 1 121 ? -16.172 -0.337 6.085 1.00 97.25 121 VAL A CA 1
ATOM 935 C C . VAL A 1 121 ? -15.308 -0.123 4.839 1.00 97.25 121 VAL A C 1
ATOM 937 O O . VAL A 1 121 ? -14.099 -0.370 4.859 1.00 97.25 121 VAL A O 1
ATOM 940 N N . SER A 1 122 ? -15.885 0.399 3.753 1.00 96.38 122 SER A N 1
ATOM 941 C CA . SER A 1 122 ? -15.130 0.709 2.536 1.00 96.38 122 SER A CA 1
ATOM 942 C C . SER A 1 122 ? -14.058 1.781 2.767 1.00 96.38 122 SER A C 1
ATOM 944 O O . SER A 1 122 ? -13.048 1.766 2.064 1.00 96.38 122 SER A O 1
ATOM 946 N N . ARG A 1 123 ? -14.227 2.660 3.767 1.00 97.12 123 ARG A N 1
ATOM 947 C CA . ARG A 1 123 ? -13.281 3.727 4.150 1.00 97.12 123 ARG A CA 1
ATOM 948 C C . ARG A 1 123 ? -12.096 3.250 4.981 1.00 97.12 123 ARG A C 1
ATOM 950 O O . ARG A 1 123 ? -11.145 4.006 5.140 1.00 97.12 123 ARG A O 1
ATOM 957 N N . LEU A 1 124 ? -12.112 2.014 5.475 1.00 97.75 124 LEU A N 1
ATOM 958 C CA . LEU A 1 124 ? -10.972 1.460 6.204 1.00 97.75 124 LEU A CA 1
ATOM 959 C C . LEU A 1 124 ? -9.735 1.332 5.305 1.00 97.75 124 LEU A C 1
ATOM 961 O O . LEU A 1 124 ? -9.835 1.049 4.101 1.00 97.75 124 LEU A O 1
ATOM 965 N N . ALA A 1 125 ? -8.563 1.518 5.908 1.00 98.00 125 ALA A N 1
ATOM 966 C CA . ALA A 1 125 ? -7.283 1.380 5.235 1.00 98.00 125 ALA A CA 1
ATOM 967 C C . ALA A 1 125 ? -7.037 -0.076 4.794 1.00 98.00 125 ALA A C 1
ATOM 969 O O . ALA A 1 125 ? -7.572 -1.009 5.403 1.00 98.00 125 ALA A O 1
ATOM 970 N N . PRO A 1 126 ? -6.210 -0.308 3.759 1.00 97.94 126 PRO A N 1
ATOM 971 C CA . PRO A 1 126 ? -5.826 -1.657 3.345 1.00 97.94 126 PRO A CA 1
ATOM 972 C C . PRO A 1 126 ? -5.287 -2.535 4.486 1.00 97.94 126 PRO A C 1
ATOM 974 O O . PRO A 1 126 ? -5.695 -3.690 4.603 1.00 97.94 126 PRO A O 1
ATOM 977 N N . SER A 1 127 ? -4.427 -1.991 5.354 1.00 98.50 127 SER A N 1
ATOM 978 C CA . SER A 1 127 ? -3.895 -2.711 6.522 1.00 98.50 127 SER A CA 1
ATOM 979 C C . SER A 1 127 ? -4.982 -3.101 7.528 1.00 98.50 127 SER A C 1
ATOM 981 O O . SER A 1 127 ? -5.021 -4.247 7.969 1.00 98.50 127 SER A O 1
ATOM 983 N N . GLU A 1 128 ? -5.907 -2.183 7.832 1.00 98.62 128 GLU A N 1
ATOM 984 C CA . GLU A 1 128 ? -7.054 -2.433 8.713 1.00 98.62 128 GLU A CA 1
ATOM 985 C C . GLU A 1 128 ? -7.935 -3.553 8.146 1.00 98.62 128 GLU A C 1
ATOM 987 O O . GLU A 1 128 ? -8.258 -4.507 8.847 1.00 98.62 128 GLU A O 1
ATOM 992 N N . LYS A 1 129 ? -8.282 -3.482 6.855 1.00 98.25 129 LYS A N 1
ATOM 993 C CA . LYS A 1 129 ? -9.102 -4.503 6.184 1.00 98.25 129 LYS A CA 1
ATOM 994 C C . LYS A 1 129 ? -8.443 -5.880 6.210 1.00 98.25 129 LYS A C 1
ATOM 996 O O . LYS A 1 129 ? -9.140 -6.871 6.413 1.00 98.25 129 LYS A O 1
ATOM 1001 N N . TYR A 1 130 ? -7.125 -5.946 6.026 1.00 98.50 130 TYR A N 1
ATOM 1002 C CA . TYR A 1 130 ? -6.386 -7.203 6.109 1.00 98.50 130 TYR A CA 1
ATOM 1003 C C . TYR A 1 130 ? -6.416 -7.789 7.527 1.00 98.50 130 TYR A C 1
ATOM 1005 O O . TYR A 1 130 ? -6.757 -8.958 7.693 1.00 98.50 130 TYR A O 1
ATOM 1013 N N . ASP A 1 131 ? -6.137 -6.984 8.555 1.00 98.69 131 ASP A N 1
ATOM 1014 C CA . ASP A 1 131 ? -6.215 -7.430 9.952 1.00 98.69 131 ASP A CA 1
ATOM 1015 C C . ASP A 1 131 ? -7.622 -7.967 10.289 1.00 98.69 131 ASP A C 1
ATOM 1017 O O . ASP A 1 131 ? -7.762 -9.026 10.905 1.00 98.69 131 ASP A O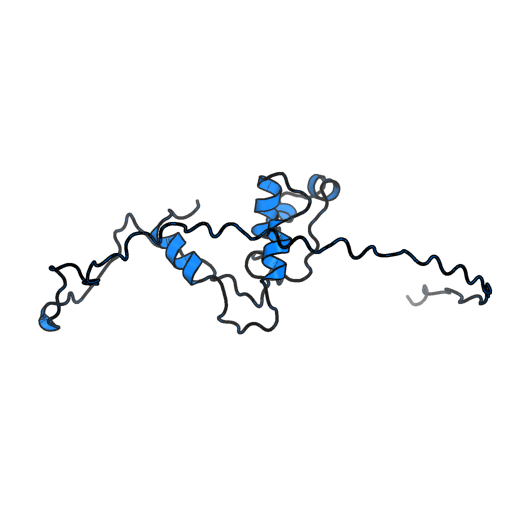 1
ATOM 1021 N N . LEU A 1 132 ? -8.680 -7.301 9.812 1.00 98.31 132 LEU A N 1
ATOM 1022 C CA . LEU A 1 132 ? -10.065 -7.750 9.996 1.00 98.31 132 LEU A CA 1
ATOM 1023 C C . LEU A 1 132 ? -10.389 -9.046 9.260 1.00 98.31 132 LEU A C 1
ATOM 1025 O O . LEU A 1 132 ? -11.050 -9.913 9.834 1.00 98.31 132 LEU A O 1
ATOM 1029 N N . LEU A 1 133 ? -9.897 -9.211 8.030 1.00 98.06 133 LEU A N 1
ATOM 1030 C CA . LEU A 1 133 ? -10.017 -10.463 7.281 1.00 98.06 133 LEU A CA 1
ATOM 1031 C C . LEU A 1 133 ? -9.380 -11.631 8.048 1.00 98.06 133 LEU A C 1
ATOM 1033 O O . LEU A 1 133 ? -9.911 -12.740 8.045 1.00 98.06 133 LEU A O 1
ATOM 1037 N N . MET A 1 134 ? -8.285 -11.368 8.760 1.00 98.44 134 MET A N 1
ATOM 1038 C CA . MET A 1 134 ? -7.602 -12.340 9.616 1.00 98.44 134 MET A CA 1
ATOM 1039 C C . MET A 1 134 ? -8.255 -12.510 11.001 1.00 98.44 134 MET A C 1
ATOM 1041 O O . MET A 1 134 ? -7.760 -13.280 11.826 1.00 98.44 134 MET A O 1
ATOM 1045 N N . GLY A 1 135 ? -9.358 -11.808 11.286 1.00 97.69 135 GLY A N 1
ATOM 1046 C CA . GLY A 1 135 ? -10.053 -11.842 12.576 1.00 97.69 135 GLY A CA 1
ATOM 1047 C C . GLY A 1 135 ? -9.312 -11.125 13.712 1.00 97.69 135 GLY A C 1
ATOM 1048 O O . GLY A 1 135 ? -9.578 -11.391 14.887 1.00 97.69 135 GLY A O 1
ATOM 1049 N N . GLN A 1 136 ? -8.373 -10.234 13.388 1.00 98.44 136 GLN A N 1
ATOM 1050 C CA . GLN A 1 136 ? -7.491 -9.550 14.332 1.00 98.44 136 GLN A CA 1
ATOM 1051 C C . GLN A 1 136 ? -7.958 -8.115 14.610 1.00 98.44 136 GLN A C 1
ATOM 1053 O O . GLN A 1 136 ? -7.530 -7.151 13.987 1.00 98.44 136 GLN A O 1
ATOM 1058 N N . TYR A 1 137 ? -8.796 -7.952 15.632 1.00 98.06 137 TYR A N 1
ATOM 1059 C CA . TYR A 1 137 ? -9.350 -6.648 16.042 1.00 98.06 137 TYR A CA 1
ATOM 1060 C C . TYR A 1 137 ? -8.366 -5.753 16.817 1.00 98.06 137 TYR A C 1
ATOM 1062 O O . TYR A 1 137 ? -8.701 -4.640 17.210 1.00 98.06 137 TYR A O 1
ATOM 1070 N N . ASN A 1 138 ? -7.154 -6.241 17.091 1.00 97.94 138 ASN A N 1
ATOM 1071 C CA . ASN A 1 138 ? -6.072 -5.467 17.701 1.00 97.94 138 ASN A CA 1
ATOM 1072 C C . ASN A 1 138 ? -5.135 -4.826 16.659 1.00 97.94 138 ASN A C 1
ATOM 1074 O O . ASN A 1 138 ? -4.168 -4.174 17.070 1.00 97.94 138 ASN A O 1
ATOM 1078 N N . TYR A 1 139 ? -5.418 -5.012 15.366 1.00 98.38 139 TYR A N 1
ATOM 1079 C CA . TYR A 1 139 ? -4.758 -4.392 14.215 1.00 98.38 139 TYR A CA 1
ATOM 1080 C C . TYR A 1 139 ? -3.216 -4.455 14.222 1.00 98.38 139 TYR A C 1
ATOM 1082 O O . TYR A 1 139 ? -2.550 -3.410 14.259 1.00 98.38 139 TYR A O 1
ATOM 1090 N N . PRO A 1 140 ? -2.611 -5.656 14.286 1.00 98.50 140 PRO A N 1
ATOM 1091 C CA . PRO A 1 140 ? -1.161 -5.795 14.360 1.00 98.50 140 PRO A CA 1
ATOM 1092 C C . PRO A 1 140 ? -0.457 -5.287 13.097 1.00 98.50 140 PRO A C 1
ATOM 1094 O O . PRO A 1 140 ? 0.556 -4.598 13.233 1.00 98.50 140 PRO A O 1
ATOM 1097 N N . LEU A 1 141 ? -0.992 -5.543 11.896 1.00 98.50 141 LEU A N 1
ATOM 1098 C CA . LEU A 1 141 ? -0.390 -5.052 10.657 1.00 98.50 141 LEU A CA 1
ATOM 1099 C C . LEU A 1 141 ? -0.452 -3.528 10.588 1.00 98.50 141 LEU A C 1
ATOM 1101 O O . LEU A 1 141 ? 0.558 -2.895 10.282 1.00 98.50 141 LEU A O 1
ATOM 1105 N N . LYS A 1 142 ? -1.596 -2.916 10.924 1.00 98.31 142 LYS A N 1
ATOM 1106 C CA . LYS A 1 142 ? -1.723 -1.447 10.975 1.00 98.31 142 LYS A CA 1
ATOM 1107 C C . LYS A 1 142 ? -0.640 -0.825 11.853 1.00 98.31 142 LYS A C 1
ATOM 1109 O O . LYS A 1 142 ? -0.009 0.151 11.450 1.00 98.31 142 LYS A O 1
ATOM 1114 N N . LYS A 1 143 ? -0.405 -1.396 13.040 1.00 98.12 143 LYS A N 1
ATOM 1115 C CA . LYS A 1 143 ? 0.622 -0.930 13.989 1.00 98.12 143 LYS A CA 1
ATOM 1116 C C . LYS A 1 143 ? 2.037 -1.105 13.444 1.00 98.12 143 LYS A C 1
ATOM 1118 O O . LYS A 1 143 ? 2.864 -0.209 13.593 1.00 98.12 143 LYS A O 1
ATOM 1123 N N . GLU A 1 144 ? 2.320 -2.233 12.800 1.00 98.12 144 GLU A N 1
ATOM 1124 C CA . GLU A 1 144 ? 3.615 -2.469 12.165 1.00 98.12 144 GLU A CA 1
ATOM 1125 C C . GLU A 1 144 ? 3.880 -1.458 11.043 1.00 98.12 144 GLU A C 1
ATOM 1127 O O . GLU A 1 144 ? 4.939 -0.829 11.011 1.00 98.12 144 GLU A O 1
ATOM 1132 N N . VAL A 1 145 ? 2.911 -1.246 10.153 1.00 98.00 145 VAL A N 1
ATOM 1133 C CA . VAL A 1 145 ? 3.005 -0.253 9.075 1.00 98.00 145 VAL A CA 1
ATOM 1134 C C . VAL A 1 145 ? 3.185 1.154 9.645 1.00 98.00 145 VAL A C 1
ATOM 1136 O O . VAL A 1 145 ? 4.039 1.897 9.168 1.00 98.00 145 VAL A O 1
ATOM 1139 N N . GLU A 1 146 ? 2.445 1.504 10.700 1.00 97.44 146 GLU A N 1
ATOM 1140 C CA . GLU A 1 146 ? 2.547 2.803 11.375 1.00 97.44 146 GLU A CA 1
ATOM 1141 C C . GLU A 1 146 ? 3.949 3.040 11.944 1.00 97.44 146 GLU A C 1
ATOM 1143 O O . GLU A 1 146 ? 4.494 4.126 11.778 1.00 97.44 146 GLU A O 1
ATOM 1148 N N . SER A 1 147 ? 4.573 2.012 12.532 1.00 97.31 147 SER A N 1
ATOM 1149 C CA . SER A 1 147 ? 5.944 2.094 13.060 1.00 97.31 147 SER A CA 1
ATOM 1150 C C . SER A 1 147 ? 7.021 2.306 11.993 1.00 97.31 147 SER A C 1
ATOM 1152 O O . SER A 1 147 ? 8.120 2.760 12.309 1.00 97.31 147 SER A O 1
ATOM 1154 N N . ARG A 1 148 ? 6.722 1.959 10.736 1.00 97.19 148 ARG A N 1
ATOM 1155 C CA . ARG A 1 148 ? 7.633 2.131 9.598 1.00 97.19 148 ARG A CA 1
ATOM 1156 C C . ARG A 1 148 ? 7.367 3.436 8.860 1.00 97.19 148 ARG A C 1
ATOM 1158 O O . ARG A 1 148 ? 8.295 3.994 8.283 1.00 97.19 148 ARG A O 1
ATOM 1165 N N . ALA A 1 149 ? 6.119 3.900 8.843 1.00 97.44 149 ALA A N 1
ATOM 1166 C CA . ALA A 1 149 ? 5.741 5.143 8.195 1.00 97.44 149 ALA A CA 1
ATOM 1167 C C . ALA A 1 149 ? 6.441 6.342 8.852 1.00 97.44 149 ALA A C 1
ATOM 1169 O O . ALA A 1 149 ? 6.718 6.353 10.049 1.00 97.44 149 ALA A O 1
ATOM 1170 N N . ASN A 1 150 ? 6.728 7.371 8.057 1.00 97.69 150 ASN A N 1
ATOM 1171 C CA . ASN A 1 150 ? 7.472 8.534 8.525 1.00 97.69 150 ASN A CA 1
ATOM 1172 C C . ASN A 1 150 ? 6.881 9.810 7.911 1.00 97.69 150 ASN A C 1
ATOM 1174 O O . ASN A 1 150 ? 7.044 10.014 6.708 1.00 97.69 150 ASN A O 1
ATOM 1178 N N . PRO A 1 151 ? 6.240 10.699 8.694 1.00 97.31 151 PRO A N 1
ATOM 1179 C CA . PRO A 1 151 ? 5.659 11.938 8.168 1.00 97.31 151 PRO A CA 1
ATOM 1180 C C . PRO A 1 151 ? 6.712 12.911 7.612 1.00 97.31 151 PRO A C 1
ATOM 1182 O O . PRO A 1 151 ? 6.377 13.783 6.818 1.00 97.31 151 PRO A O 1
ATOM 1185 N N . MET A 1 152 ? 7.983 12.747 7.992 1.00 98.00 152 MET A N 1
ATOM 1186 C CA . MET A 1 152 ? 9.110 13.541 7.494 1.00 98.00 152 MET A CA 1
ATOM 1187 C C . MET A 1 152 ? 9.806 12.907 6.282 1.00 98.00 152 MET A C 1
ATOM 1189 O O . MET A 1 152 ? 10.791 13.463 5.796 1.00 98.00 152 MET A O 1
ATOM 1193 N N . ALA A 1 153 ? 9.338 11.747 5.806 1.00 97.94 153 ALA A N 1
ATOM 1194 C CA . ALA A 1 153 ? 9.863 11.146 4.588 1.00 97.94 153 ALA A CA 1
ATOM 1195 C C . ALA A 1 153 ? 9.641 12.078 3.389 1.00 97.94 153 ALA A C 1
ATOM 1197 O O . ALA A 1 153 ? 8.650 12.812 3.291 1.00 97.94 153 ALA A O 1
ATOM 1198 N N . VAL A 1 154 ? 10.575 12.042 2.447 1.00 97.94 154 VAL A N 1
ATOM 1199 C CA . VAL A 1 154 ? 10.428 12.758 1.179 1.00 97.94 154 VAL A CA 1
ATOM 1200 C C . VAL A 1 154 ? 9.299 12.133 0.356 1.00 97.94 154 VAL A C 1
ATOM 1202 O O . VAL A 1 154 ? 9.017 10.942 0.448 1.00 97.94 154 VAL A O 1
ATOM 1205 N N . ASN A 1 155 ? 8.625 12.944 -0.459 1.00 96.88 155 ASN A N 1
ATOM 1206 C CA . ASN A 1 155 ? 7.386 12.556 -1.144 1.00 96.88 155 ASN A CA 1
ATOM 1207 C C . ASN A 1 155 ? 7.516 11.392 -2.146 1.00 96.88 155 ASN A C 1
ATOM 1209 O O . ASN A 1 155 ? 6.492 10.867 -2.574 1.00 96.88 155 ASN A O 1
ATOM 1213 N N . TRP A 1 156 ? 8.734 11.008 -2.529 1.00 97.06 156 TRP A N 1
ATOM 1214 C CA . TRP A 1 156 ? 9.007 9.885 -3.428 1.00 97.06 156 TRP A CA 1
ATOM 1215 C C . TRP A 1 156 ? 9.306 8.570 -2.692 1.00 97.06 156 TRP A C 1
ATOM 1217 O O . TRP A 1 156 ? 9.343 7.518 -3.328 1.00 97.06 156 TRP A O 1
ATOM 1227 N N . GLU A 1 157 ? 9.515 8.595 -1.371 1.00 98.19 157 GLU A N 1
ATOM 1228 C CA . GLU A 1 157 ? 9.730 7.378 -0.585 1.00 98.19 157 GLU A CA 1
ATOM 1229 C C . GLU A 1 157 ? 8.422 6.594 -0.430 1.00 98.19 157 GLU A C 1
ATOM 1231 O O . GLU A 1 157 ? 7.399 7.126 0.002 1.00 98.19 157 GLU A O 1
ATOM 1236 N N . GLY A 1 158 ? 8.464 5.302 -0.746 1.00 97.44 158 GLY A N 1
ATOM 1237 C CA . GLY A 1 158 ? 7.322 4.391 -0.702 1.00 97.44 158 GLY A CA 1
ATOM 1238 C C . GLY A 1 158 ? 7.746 2.964 -1.036 1.00 97.44 158 GLY A C 1
ATOM 1239 O O . GLY A 1 158 ? 8.931 2.636 -1.034 1.00 97.44 158 GLY A O 1
ATOM 1240 N N . ILE A 1 159 ? 6.777 2.115 -1.359 1.00 97.19 159 ILE A N 1
ATOM 1241 C CA . ILE A 1 159 ? 6.974 0.696 -1.698 1.00 97.19 159 ILE A CA 1
ATOM 1242 C C . ILE A 1 159 ? 6.845 0.439 -3.206 1.00 97.19 159 ILE A C 1
ATOM 1244 O O . ILE A 1 159 ? 6.389 -0.622 -3.631 1.00 97.19 159 ILE A O 1
ATOM 1248 N N . GLY A 1 160 ? 7.265 1.401 -4.034 1.00 96.81 160 GLY A N 1
ATOM 1249 C CA . GLY A 1 160 ? 7.176 1.306 -5.497 1.00 96.81 160 GLY A CA 1
ATOM 1250 C C . GLY A 1 160 ? 7.921 0.102 -6.089 1.00 96.81 160 GLY A C 1
ATOM 1251 O O . GLY A 1 160 ? 7.452 -0.505 -7.046 1.00 96.81 160 GLY A O 1
ATOM 1252 N N . ASN A 1 161 ? 9.035 -0.312 -5.479 1.00 96.62 161 ASN A N 1
ATOM 1253 C CA . ASN A 1 161 ? 9.747 -1.544 -5.833 1.00 96.62 161 ASN A CA 1
ATOM 1254 C C . ASN A 1 161 ? 8.919 -2.807 -5.538 1.00 96.62 161 ASN A C 1
ATOM 1256 O O . ASN A 1 161 ? 8.927 -3.747 -6.329 1.00 96.62 161 ASN A O 1
ATOM 1260 N N . GLY A 1 162 ? 8.194 -2.817 -4.415 1.00 95.88 162 GLY A N 1
ATOM 1261 C CA . GLY A 1 162 ? 7.280 -3.899 -4.058 1.00 95.88 162 GLY A CA 1
ATOM 1262 C C . GLY A 1 162 ? 6.100 -3.978 -5.022 1.00 95.88 162 GLY A C 1
ATOM 1263 O O . GLY A 1 162 ? 5.789 -5.058 -5.517 1.00 95.88 162 GLY A O 1
ATOM 1264 N N . TRP A 1 163 ? 5.498 -2.833 -5.354 1.00 96.25 163 TRP A N 1
ATOM 1265 C CA . TRP A 1 163 ? 4.420 -2.758 -6.341 1.00 96.25 163 TRP A CA 1
ATOM 1266 C C . TRP A 1 163 ? 4.870 -3.221 -7.734 1.00 96.25 163 TRP A C 1
ATOM 1268 O O . TRP A 1 163 ? 4.187 -4.038 -8.343 1.00 96.25 163 TRP A O 1
ATOM 1278 N N . ALA A 1 164 ? 6.036 -2.778 -8.214 1.00 96.06 164 ALA A N 1
ATOM 1279 C CA . ALA A 1 164 ? 6.553 -3.187 -9.521 1.00 96.06 164 ALA A CA 1
ATOM 1280 C C . ALA A 1 164 ? 6.785 -4.705 -9.604 1.00 96.06 164 ALA A C 1
ATOM 1282 O O . ALA A 1 164 ? 6.457 -5.336 -10.605 1.00 96.06 164 ALA A O 1
ATOM 1283 N N . ALA A 1 165 ? 7.316 -5.317 -8.542 1.00 95.88 165 ALA A N 1
ATOM 1284 C CA . ALA A 1 165 ? 7.446 -6.769 -8.483 1.00 95.88 165 ALA A CA 1
ATOM 1285 C C . ALA A 1 165 ? 6.073 -7.458 -8.452 1.00 95.88 165 ALA A C 1
ATOM 1287 O O . ALA A 1 165 ? 5.889 -8.480 -9.113 1.00 95.88 165 ALA A O 1
ATOM 1288 N N . ALA A 1 166 ? 5.106 -6.905 -7.718 1.00 96.06 166 ALA A N 1
ATOM 1289 C CA . ALA A 1 166 ? 3.766 -7.468 -7.636 1.00 96.06 166 ALA A CA 1
ATOM 1290 C C . ALA A 1 166 ? 3.036 -7.422 -8.987 1.00 96.06 166 ALA A C 1
ATOM 1292 O O . ALA A 1 166 ? 2.451 -8.426 -9.381 1.00 96.06 166 ALA A O 1
ATOM 1293 N N . SER A 1 167 ? 3.128 -6.313 -9.726 1.00 96.31 167 SER A N 1
ATOM 1294 C CA . SER A 1 167 ? 2.461 -6.161 -11.025 1.00 96.31 167 SER A CA 1
ATOM 1295 C C . SER A 1 167 ? 3.037 -7.050 -12.126 1.00 96.31 167 SER A C 1
ATOM 1297 O O . SER A 1 167 ? 2.335 -7.367 -13.080 1.00 96.31 167 SER A O 1
ATOM 1299 N N . ILE A 1 168 ? 4.292 -7.492 -11.988 1.00 95.06 168 ILE A N 1
ATOM 1300 C CA . ILE A 1 168 ? 4.924 -8.463 -12.895 1.00 95.06 168 ILE A CA 1
ATOM 1301 C C . ILE A 1 168 ? 4.484 -9.903 -12.589 1.00 95.06 168 ILE A C 1
ATOM 1303 O O . ILE A 1 168 ? 4.395 -10.720 -13.505 1.00 95.06 168 ILE A O 1
ATOM 1307 N N . ASN A 1 169 ? 4.269 -10.237 -11.311 1.00 95.06 169 ASN A N 1
ATOM 1308 C CA . ASN A 1 169 ? 4.119 -11.625 -10.853 1.00 95.06 169 ASN A CA 1
ATOM 1309 C C . ASN A 1 169 ? 2.684 -12.026 -10.483 1.00 95.06 169 ASN A C 1
ATOM 1311 O O . ASN A 1 169 ? 2.437 -13.208 -10.244 1.00 95.06 169 ASN A O 1
ATOM 1315 N N . HIS A 1 170 ? 1.755 -11.075 -10.414 1.00 94.75 170 HIS A N 1
ATOM 1316 C CA . HIS A 1 170 ? 0.368 -11.319 -10.038 1.00 94.75 170 HIS A CA 1
ATOM 1317 C C . HIS A 1 170 ? -0.592 -10.657 -11.019 1.00 94.75 170 HIS A C 1
ATOM 1319 O O . HIS A 1 170 ? -0.356 -9.530 -11.460 1.00 94.75 170 HIS A O 1
ATOM 1325 N N . ASP A 1 171 ? -1.696 -11.350 -11.293 1.00 93.88 171 ASP A N 1
ATOM 1326 C CA . ASP A 1 171 ? -2.801 -10.809 -12.076 1.00 93.88 171 ASP A CA 1
ATOM 1327 C C . ASP A 1 171 ? -3.415 -9.578 -11.391 1.00 93.88 171 ASP A C 1
ATOM 1329 O O . ASP A 1 171 ? -3.348 -9.415 -10.167 1.00 93.88 171 ASP A O 1
ATOM 1333 N N . GLU A 1 172 ? -4.021 -8.706 -12.195 1.00 94.69 172 GLU A N 1
ATOM 1334 C CA . GLU A 1 172 ? -4.749 -7.544 -11.693 1.00 94.69 172 GLU A CA 1
ATOM 1335 C C . GLU A 1 172 ? -5.949 -7.989 -10.835 1.00 94.69 172 GLU A C 1
ATOM 1337 O O . GLU A 1 172 ? -6.750 -8.808 -11.293 1.00 94.69 172 GLU A O 1
ATOM 1342 N N . PRO A 1 173 ? -6.110 -7.463 -9.606 1.00 93.06 173 PRO A N 1
ATOM 1343 C CA . PRO A 1 173 ? -7.297 -7.736 -8.801 1.00 93.06 173 PRO A CA 1
ATOM 1344 C C . PRO A 1 173 ? -8.577 -7.216 -9.486 1.00 93.06 173 PRO A C 1
ATOM 1346 O O . PRO A 1 173 ? -8.634 -6.043 -9.852 1.00 93.06 173 PRO A O 1
ATOM 1349 N N . THR A 1 174 ? -9.603 -8.069 -9.618 1.00 92.31 174 THR A N 1
ATOM 1350 C CA . THR A 1 174 ? -10.920 -7.753 -10.221 1.00 92.31 174 THR A CA 1
ATOM 1351 C C . THR A 1 174 ? -12.047 -7.679 -9.204 1.00 92.31 174 THR A C 1
ATOM 1353 O O . THR A 1 174 ? -12.047 -8.542 -8.296 1.00 92.31 174 THR A O 1
#